Protein AF-A0AAI8RB37-F1 (afdb_monomer_lite)

Structure (mmCIF, N/CA/C/O backbone):
data_AF-A0AAI8RB37-F1
#
_entry.id   AF-A0AAI8RB37-F1
#
loop_
_atom_site.group_PDB
_atom_site.id
_atom_site.type_symbol
_atom_site.label_atom_id
_atom_site.label_alt_id
_atom_site.label_comp_id
_atom_site.label_asym_id
_atom_site.label_entity_id
_atom_site.label_seq_id
_atom_site.pdbx_PDB_ins_code
_atom_site.Cartn_x
_atom_site.Cartn_y
_atom_site.Cartn_z
_atom_site.occupancy
_atom_site.B_iso_or_equiv
_atom_site.auth_seq_id
_atom_site.auth_comp_id
_atom_site.auth_asym_id
_atom_site.auth_atom_id
_atom_site.pdbx_PDB_model_num
ATOM 1 N N . MET A 1 1 ? -10.078 -12.889 -14.002 1.00 75.25 1 MET A N 1
ATOM 2 C CA . MET A 1 1 ? -10.957 -12.547 -12.859 1.00 75.25 1 MET A CA 1
ATOM 3 C C . MET A 1 1 ? -10.147 -11.690 -11.905 1.00 75.25 1 MET A C 1
ATOM 5 O O . MET A 1 1 ? -8.987 -12.025 -11.702 1.00 75.25 1 MET A O 1
ATOM 9 N N . MET A 1 2 ? -10.702 -10.589 -11.391 1.00 88.50 2 MET A N 1
ATOM 10 C CA . MET A 1 2 ? -9.999 -9.750 -10.411 1.00 88.50 2 MET A CA 1
ATOM 11 C C . MET A 1 2 ? -9.805 -10.537 -9.114 1.00 88.50 2 MET A C 1
ATOM 13 O O . MET A 1 2 ? -10.762 -11.126 -8.614 1.00 88.50 2 MET A O 1
ATOM 17 N N . LYS A 1 3 ? -8.570 -10.575 -8.610 1.00 94.69 3 LYS A N 1
ATOM 18 C CA . LYS A 1 3 ? -8.202 -11.256 -7.367 1.00 94.69 3 LYS A CA 1
ATOM 19 C C . LYS A 1 3 ? -7.514 -10.262 -6.447 1.00 94.69 3 LYS A C 1
ATOM 21 O O . LYS A 1 3 ? -6.721 -9.446 -6.914 1.00 94.69 3 LYS A O 1
ATOM 26 N N . ALA A 1 4 ? -7.820 -10.359 -5.164 1.00 96.38 4 ALA A N 1
ATOM 27 C CA . ALA A 1 4 ? -7.169 -9.575 -4.136 1.00 96.38 4 ALA A CA 1
ATOM 28 C C . ALA A 1 4 ? -6.845 -10.461 -2.939 1.00 96.38 4 ALA A C 1
ATOM 30 O O . ALA A 1 4 ? -7.605 -11.380 -2.624 1.00 96.38 4 ALA A O 1
ATOM 31 N N . GLU A 1 5 ? -5.730 -10.168 -2.289 1.00 97.31 5 GLU A N 1
ATOM 32 C CA . GLU A 1 5 ? -5.311 -10.787 -1.041 1.00 97.31 5 GLU A CA 1
ATOM 33 C C . GLU A 1 5 ? -5.477 -9.775 0.091 1.00 97.31 5 GLU A C 1
ATOM 35 O O . GLU A 1 5 ? -5.058 -8.623 -0.031 1.00 97.31 5 GLU A O 1
ATOM 40 N N . GLU A 1 6 ? -6.112 -10.191 1.188 1.00 97.88 6 GLU A N 1
ATOM 41 C CA . GLU A 1 6 ? -6.155 -9.375 2.398 1.00 97.88 6 GLU A CA 1
ATOM 42 C C . GLU A 1 6 ? -4.790 -9.418 3.085 1.00 97.88 6 GLU A C 1
ATOM 44 O O . GLU A 1 6 ? -4.294 -10.490 3.434 1.00 97.88 6 GLU A O 1
ATOM 49 N N . ILE A 1 7 ? -4.189 -8.251 3.302 1.00 97.88 7 ILE A N 1
ATOM 50 C CA . ILE A 1 7 ? -2.880 -8.129 3.941 1.00 97.88 7 ILE A CA 1
ATOM 51 C C . ILE A 1 7 ? -2.984 -7.344 5.243 1.00 97.88 7 ILE A C 1
ATOM 53 O O . ILE A 1 7 ? -3.824 -6.462 5.417 1.00 97.88 7 ILE A O 1
ATOM 57 N N . LYS A 1 8 ? -2.078 -7.641 6.177 1.00 97.38 8 LYS A N 1
ATOM 58 C CA . LYS A 1 8 ? -2.001 -6.908 7.442 1.00 97.38 8 LYS A CA 1
ATOM 59 C C . LYS A 1 8 ? -1.456 -5.489 7.220 1.00 97.38 8 LYS A C 1
ATOM 61 O O . LYS A 1 8 ? -0.577 -5.307 6.372 1.00 97.38 8 LYS A O 1
ATOM 66 N N . PRO A 1 9 ? -1.868 -4.504 8.037 1.00 96.44 9 PRO A N 1
ATOM 67 C CA . PRO A 1 9 ? -1.280 -3.163 8.030 1.00 96.44 9 PRO A CA 1
ATOM 68 C C . PRO A 1 9 ? 0.248 -3.163 8.114 1.00 96.44 9 PRO A C 1
ATOM 70 O O . PRO A 1 9 ? 0.899 -2.455 7.349 1.00 96.44 9 PRO A O 1
ATOM 73 N N . ASP A 1 10 ? 0.834 -4.017 8.951 1.00 95.44 10 ASP A N 1
ATOM 74 C CA . ASP A 1 10 ? 2.293 -4.128 9.084 1.00 95.44 10 ASP A CA 1
ATOM 75 C C . ASP A 1 10 ? 2.987 -4.606 7.802 1.00 95.44 10 ASP A C 1
ATOM 77 O O . ASP A 1 10 ? 4.142 -4.254 7.563 1.00 95.44 10 ASP A O 1
ATOM 81 N N . SER A 1 11 ? 2.292 -5.375 6.956 1.00 95.94 11 SER A N 1
ATOM 82 C CA . SER A 1 11 ? 2.805 -5.794 5.649 1.00 95.94 11 SER A CA 1
ATOM 83 C C . SER A 1 11 ? 2.846 -4.620 4.674 1.00 95.94 11 SER A C 1
ATOM 85 O O . SER A 1 11 ? 3.865 -4.414 4.013 1.00 95.94 11 SER A O 1
ATOM 87 N N . LEU A 1 12 ? 1.774 -3.818 4.618 1.00 96.31 12 LEU A N 1
ATOM 88 C CA . LEU A 1 12 ? 1.709 -2.645 3.743 1.00 96.31 12 LEU A CA 1
ATOM 89 C C . LEU A 1 12 ? 2.695 -1.559 4.197 1.00 96.31 12 LEU A C 1
ATOM 91 O O . LEU A 1 12 ? 3.492 -1.067 3.403 1.00 96.31 12 LEU A O 1
ATOM 95 N N . PHE A 1 13 ? 2.681 -1.198 5.482 1.00 95.75 13 PHE A N 1
ATOM 96 C CA . PHE A 1 13 ? 3.493 -0.109 6.039 1.00 95.75 13 PHE A CA 1
ATOM 97 C C . PHE A 1 13 ? 4.895 -0.551 6.486 1.00 95.75 13 PHE A C 1
ATOM 99 O O . PHE A 1 13 ? 5.553 0.150 7.262 1.00 95.75 13 PHE A O 1
ATOM 106 N N . LYS A 1 14 ? 5.371 -1.701 5.995 1.00 95.56 14 LYS A N 1
ATOM 107 C CA . LYS A 1 14 ? 6.706 -2.221 6.290 1.00 95.56 14 LYS A CA 1
ATOM 108 C C . LYS A 1 14 ? 7.784 -1.231 5.844 1.00 95.56 14 LYS A C 1
ATOM 110 O O . LYS A 1 14 ? 7.776 -0.764 4.705 1.00 95.56 14 LYS A O 1
ATOM 115 N N . ASN A 1 15 ? 8.759 -0.970 6.716 1.00 93.81 15 ASN A N 1
ATOM 116 C CA . ASN A 1 15 ? 9.936 -0.164 6.378 1.00 93.81 15 ASN A CA 1
ATOM 117 C C . ASN A 1 15 ? 10.673 -0.786 5.175 1.00 93.81 15 ASN A C 1
ATOM 119 O O . ASN A 1 15 ? 10.957 -1.987 5.180 1.00 93.81 15 ASN A O 1
ATOM 123 N N . ARG A 1 16 ? 10.945 0.019 4.138 1.00 92.75 16 ARG A N 1
ATOM 124 C CA . ARG A 1 16 ? 11.498 -0.419 2.838 1.00 92.75 16 ARG A CA 1
ATOM 125 C C . ARG A 1 16 ? 10.645 -1.493 2.134 1.00 92.75 16 ARG A C 1
ATOM 127 O O . ARG A 1 16 ? 11.158 -2.242 1.297 1.00 92.75 16 ARG A O 1
ATOM 134 N N . GLY A 1 17 ? 9.356 -1.578 2.463 1.00 95.06 17 GLY A N 1
ATOM 135 C CA . GLY A 1 17 ? 8.370 -2.410 1.772 1.00 95.06 17 GLY A CA 1
ATOM 136 C C . GLY A 1 17 ? 8.010 -1.869 0.386 1.00 95.06 17 GLY A C 1
ATOM 137 O O . GLY A 1 17 ? 8.443 -0.782 0.005 1.00 95.06 17 GLY A O 1
ATOM 138 N N . ALA A 1 18 ? 7.212 -2.630 -0.372 1.00 94.19 18 ALA A N 1
ATOM 139 C CA . ALA A 1 18 ? 6.794 -2.254 -1.726 1.00 94.19 18 ALA A CA 1
ATOM 140 C C . ALA A 1 18 ? 6.063 -0.906 -1.738 1.00 94.19 18 ALA A C 1
ATOM 142 O O . ALA A 1 18 ? 6.445 -0.015 -2.489 1.00 94.19 18 ALA A O 1
ATOM 143 N N . TYR A 1 19 ? 5.098 -0.726 -0.831 1.00 96.12 19 TYR A N 1
ATOM 144 C CA . TYR A 1 19 ? 4.385 0.536 -0.659 1.00 96.12 19 TYR A CA 1
ATOM 145 C C . TYR A 1 19 ? 5.356 1.710 -0.510 1.00 96.12 19 TYR A C 1
ATOM 147 O O . TYR A 1 19 ? 5.356 2.598 -1.347 1.00 96.12 19 TYR A O 1
ATOM 155 N N . GLU A 1 20 ? 6.264 1.681 0.466 1.00 95.88 20 GLU A N 1
ATOM 156 C CA . GLU A 1 20 ? 7.233 2.763 0.669 1.00 95.88 20 GLU A CA 1
ATOM 157 C C . GLU A 1 20 ? 8.130 2.998 -0.558 1.00 95.88 20 GLU A C 1
ATOM 159 O O . GLU A 1 20 ? 8.281 4.132 -1.011 1.00 95.88 20 GLU A O 1
ATOM 164 N N . LYS A 1 21 ? 8.696 1.925 -1.122 1.00 94.69 21 LYS A N 1
ATOM 165 C CA . LYS A 1 21 ? 9.591 2.001 -2.284 1.00 94.69 21 LYS A CA 1
ATOM 166 C C . LYS A 1 21 ? 8.926 2.664 -3.482 1.00 94.69 21 LYS A C 1
ATOM 168 O O . LYS A 1 21 ? 9.594 3.403 -4.194 1.00 94.69 21 LYS A O 1
ATOM 173 N N .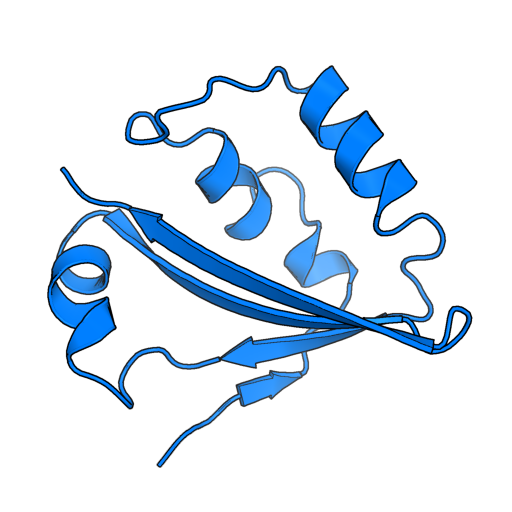 THR A 1 22 ? 7.628 2.445 -3.686 1.00 93.56 22 THR A N 1
ATOM 174 C CA . THR A 1 22 ? 6.923 3.054 -4.817 1.00 93.56 22 THR A CA 1
ATOM 175 C C . THR A 1 22 ? 6.874 4.580 -4.747 1.00 93.56 22 THR A C 1
ATOM 177 O O . THR A 1 22 ? 6.972 5.212 -5.794 1.00 93.56 22 THR A O 1
ATOM 180 N N . PHE A 1 23 ? 6.800 5.186 -3.554 1.00 92.62 23 PHE A N 1
ATOM 181 C CA . PHE A 1 23 ? 6.783 6.651 -3.389 1.00 92.62 23 PHE A CA 1
ATOM 182 C C . PHE A 1 23 ? 8.166 7.296 -3.522 1.00 92.62 23 PHE A C 1
ATOM 184 O O . PHE A 1 23 ? 8.248 8.488 -3.800 1.00 92.62 23 PHE A O 1
ATOM 191 N N . PHE A 1 24 ? 9.240 6.526 -3.333 1.00 94.38 24 PHE A N 1
ATOM 192 C CA . PHE A 1 24 ? 10.623 6.996 -3.484 1.00 94.38 24 PHE A CA 1
ATOM 193 C C . PHE A 1 24 ? 11.295 6.487 -4.764 1.00 94.38 24 PHE A C 1
ATOM 195 O O . PHE A 1 24 ? 12.505 6.635 -4.918 1.00 94.38 24 PHE A O 1
ATOM 202 N N . HIS A 1 25 ? 10.539 5.852 -5.661 1.00 93.06 25 HIS A N 1
ATOM 203 C CA . HIS A 1 25 ? 11.081 5.367 -6.922 1.00 93.06 25 HIS A CA 1
ATOM 204 C C . HIS A 1 25 ? 11.500 6.547 -7.807 1.00 93.06 25 HIS A C 1
ATOM 206 O O . HIS A 1 25 ? 10.797 7.553 -7.871 1.00 93.06 25 HIS A O 1
ATOM 212 N N . GLU A 1 26 ? 12.612 6.412 -8.528 1.00 90.12 26 GLU A N 1
ATOM 213 C CA . GLU A 1 26 ? 13.193 7.483 -9.357 1.00 90.12 26 GLU A CA 1
ATOM 214 C C . GLU A 1 26 ? 12.268 7.976 -10.479 1.00 90.12 26 GLU A C 1
ATOM 216 O O . GLU A 1 26 ? 12.397 9.098 -10.956 1.00 90.12 26 GLU A O 1
ATOM 221 N N . THR A 1 27 ? 11.293 7.154 -10.865 1.00 89.00 27 THR A N 1
ATOM 222 C CA . THR A 1 27 ? 10.303 7.471 -11.903 1.00 89.00 27 THR A CA 1
ATOM 223 C C . THR A 1 27 ? 9.148 8.334 -11.387 1.00 89.00 27 THR A C 1
ATOM 225 O O . THR A 1 27 ? 8.237 8.661 -12.147 1.00 89.00 27 THR A O 1
ATOM 228 N N . GLN A 1 28 ? 9.108 8.650 -10.088 1.00 86.25 28 GLN A N 1
ATOM 229 C CA . GLN A 1 28 ? 8.080 9.521 -9.530 1.00 86.25 28 GLN A CA 1
ATOM 230 C C . GLN A 1 28 ? 8.339 10.972 -9.933 1.00 86.25 28 GLN A C 1
ATOM 232 O O . GLN A 1 28 ? 9.422 11.511 -9.736 1.00 86.25 28 GLN A O 1
ATOM 237 N N . THR A 1 29 ? 7.308 11.637 -10.450 1.00 86.44 29 THR A N 1
ATOM 238 C CA . THR A 1 29 ? 7.389 13.055 -10.841 1.00 86.44 29 THR A CA 1
ATOM 239 C C . THR A 1 29 ? 7.478 13.993 -9.642 1.00 86.44 29 THR A C 1
ATOM 241 O O . THR A 1 29 ? 7.958 15.116 -9.765 1.00 86.44 29 THR A O 1
ATOM 244 N N . THR A 1 30 ? 6.987 13.546 -8.485 1.00 87.69 30 THR A N 1
ATOM 245 C CA . THR A 1 30 ? 7.012 14.307 -7.238 1.00 87.69 30 THR A CA 1
ATOM 246 C C . THR A 1 30 ? 7.959 13.638 -6.260 1.00 87.69 30 THR A C 1
ATOM 248 O O . THR A 1 30 ? 7.670 12.554 -5.754 1.00 87.69 30 THR A O 1
ATOM 251 N N . THR A 1 31 ? 9.064 14.309 -5.950 1.00 89.06 31 THR A N 1
ATOM 252 C CA . THR A 1 31 ? 9.973 13.871 -4.892 1.00 89.06 31 THR A CA 1
ATOM 253 C C . THR A 1 31 ? 9.369 14.201 -3.533 1.00 89.06 31 THR A C 1
ATOM 255 O O . THR A 1 31 ? 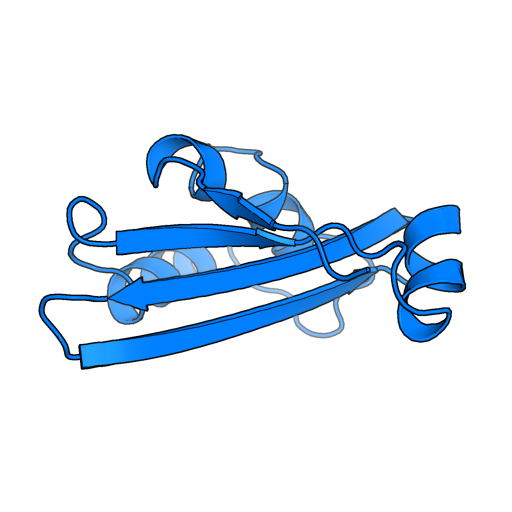9.014 15.347 -3.260 1.00 89.06 31 THR A O 1
ATOM 258 N N . VAL A 1 32 ? 9.273 13.197 -2.668 1.00 90.06 32 VAL A N 1
ATOM 259 C CA . VAL A 1 32 ? 8.776 13.333 -1.295 1.00 90.06 32 VAL A CA 1
ATOM 260 C C . VAL A 1 32 ? 9.924 12.993 -0.347 1.00 90.06 32 VAL A C 1
ATOM 262 O O . VAL A 1 32 ? 10.648 12.029 -0.587 1.00 90.06 32 VAL A O 1
ATOM 265 N N . SER A 1 33 ? 10.126 13.768 0.722 1.00 94.88 33 SER A N 1
ATOM 266 C CA . SER A 1 33 ? 11.094 13.405 1.769 1.00 94.88 33 SER A CA 1
ATOM 267 C C . SER A 1 33 ? 10.564 12.261 2.639 1.00 94.88 33 SER A C 1
ATOM 269 O O . SER A 1 33 ? 9.357 11.998 2.692 1.00 94.88 33 SER A O 1
ATOM 271 N N . LYS A 1 34 ? 11.444 11.585 3.384 1.00 95.38 34 LYS A N 1
ATOM 272 C CA . LYS A 1 34 ? 11.010 10.532 4.311 1.00 95.38 34 LYS A CA 1
ATOM 273 C C . LYS A 1 34 ? 10.037 11.073 5.363 1.00 95.38 34 LYS A C 1
ATOM 275 O O . LYS A 1 34 ? 9.038 10.426 5.668 1.00 95.38 34 LYS A O 1
ATOM 280 N N . GLU A 1 35 ? 10.284 12.274 5.868 1.00 96.75 35 GLU A N 1
ATOM 281 C CA . GLU A 1 35 ? 9.445 12.963 6.849 1.00 96.75 35 GLU A CA 1
ATOM 282 C C . GLU A 1 35 ? 8.074 13.295 6.259 1.00 96.75 35 GLU A C 1
ATOM 284 O O . GLU A 1 35 ? 7.050 13.001 6.875 1.00 96.75 35 GLU A O 1
ATOM 289 N N . GLN A 1 36 ? 8.035 13.843 5.041 1.00 96.19 36 GLN A N 1
ATOM 290 C CA . GLN A 1 36 ? 6.780 14.149 4.352 1.00 96.19 36 GLN A CA 1
ATOM 291 C C . GLN A 1 36 ? 5.952 12.883 4.112 1.00 96.19 36 GLN A C 1
ATOM 293 O O . GLN A 1 36 ? 4.752 12.877 4.385 1.00 96.19 36 GLN A O 1
ATOM 298 N N . PHE A 1 37 ? 6.586 11.789 3.678 1.00 95.75 37 PHE A N 1
ATOM 299 C CA . PHE A 1 37 ? 5.923 10.494 3.526 1.00 95.75 37 PHE A CA 1
ATOM 300 C C . PHE A 1 37 ? 5.313 10.017 4.849 1.00 95.75 37 PHE A C 1
ATOM 302 O O . PHE A 1 37 ? 4.159 9.583 4.874 1.00 95.75 37 PHE A O 1
ATOM 309 N N . LEU A 1 38 ? 6.049 10.119 5.959 1.00 95.94 38 LEU A N 1
ATOM 310 C CA . LEU A 1 38 ? 5.553 9.721 7.278 1.00 95.94 38 LEU A CA 1
ATOM 311 C C . LEU A 1 38 ? 4.375 10.594 7.734 1.00 95.94 38 LEU A C 1
ATOM 313 O O . LEU A 1 38 ? 3.366 10.050 8.184 1.00 95.94 38 LEU A O 1
ATOM 317 N N . VAL A 1 39 ? 4.454 11.917 7.559 1.00 97.00 39 VAL A N 1
ATOM 318 C CA . VAL A 1 39 ? 3.372 12.854 7.913 1.00 97.00 39 VAL A CA 1
ATOM 319 C C . VAL A 1 39 ? 2.117 12.588 7.084 1.00 97.00 39 VAL A C 1
ATOM 321 O O . VAL A 1 39 ? 1.015 12.533 7.634 1.00 97.00 39 VAL A O 1
ATOM 324 N N . LEU A 1 40 ? 2.260 12.375 5.773 1.00 94.69 40 LEU A N 1
ATOM 325 C CA . LEU A 1 40 ? 1.134 12.052 4.896 1.00 94.69 40 LEU A CA 1
ATOM 326 C C . LEU A 1 40 ? 0.480 10.735 5.311 1.00 94.69 40 LEU A C 1
ATOM 328 O O . LEU A 1 40 ? -0.738 10.685 5.484 1.00 94.69 40 LEU A O 1
ATOM 332 N N . ASN A 1 41 ? 1.273 9.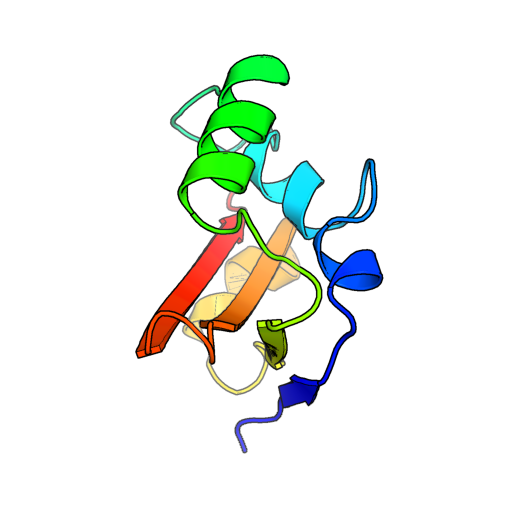690 5.548 1.00 95.75 41 ASN A N 1
ATOM 333 C CA . ASN A 1 41 ? 0.742 8.404 5.990 1.00 95.75 41 ASN A CA 1
ATOM 334 C C . ASN A 1 41 ? 0.078 8.488 7.364 1.00 95.75 41 ASN A C 1
ATOM 336 O O . ASN A 1 41 ? -0.955 7.861 7.556 1.00 95.75 41 ASN A O 1
ATOM 340 N N . GLN A 1 42 ? 0.595 9.288 8.298 1.00 96.19 42 GLN A N 1
ATOM 341 C CA . GLN A 1 42 ? -0.077 9.512 9.579 1.00 96.19 42 GLN A CA 1
ATOM 342 C C . GLN A 1 42 ? -1.397 10.274 9.400 1.00 96.19 42 GLN A C 1
ATOM 344 O O . GLN A 1 42 ? -2.389 9.961 10.051 1.00 96.19 42 GLN A O 1
ATOM 349 N N . ARG A 1 43 ? -1.456 11.251 8.491 1.00 94.88 43 ARG A N 1
ATOM 350 C CA . ARG A 1 43 ? -2.684 12.007 8.209 1.00 94.88 43 ARG A CA 1
ATOM 351 C C . ARG A 1 43 ? -3.762 11.131 7.567 1.00 94.88 43 ARG A C 1
ATOM 353 O O . ARG A 1 43 ? -4.931 11.192 7.962 1.00 94.88 43 ARG A O 1
ATOM 360 N N . PHE A 1 44 ? -3.382 10.325 6.577 1.00 94.00 44 PHE A N 1
ATOM 361 C CA . PHE A 1 44 ? -4.304 9.436 5.874 1.00 94.00 44 PHE A CA 1
ATOM 362 C C . PHE A 1 44 ? -4.629 8.172 6.666 1.00 94.00 44 PHE A C 1
ATOM 364 O O . PHE A 1 44 ? -5.762 7.722 6.592 1.00 94.00 44 PHE A O 1
ATOM 371 N N . PHE A 1 45 ? -3.712 7.640 7.467 1.00 96.12 45 PHE A N 1
ATOM 372 C CA . PHE A 1 45 ? -3.862 6.354 8.155 1.00 96.12 45 PHE A CA 1
ATOM 373 C C . PHE A 1 45 ? -3.326 6.415 9.600 1.00 96.12 45 PHE A C 1
ATOM 375 O O . PHE A 1 45 ? -2.331 5.760 9.918 1.00 96.12 45 PHE A O 1
ATOM 382 N N . PRO A 1 46 ? -3.949 7.213 10.488 1.00 94.88 46 PRO A N 1
ATOM 383 C CA . PRO A 1 46 ? -3.439 7.413 11.847 1.00 94.88 46 PRO A CA 1
ATOM 384 C C . PRO A 1 46 ? -3.707 6.250 12.798 1.00 94.88 46 PRO A C 1
ATOM 386 O O . PRO A 1 46 ? -2.985 6.115 13.777 1.00 94.88 46 PRO A O 1
ATOM 389 N N . GLU A 1 47 ? -4.724 5.430 12.526 1.00 94.81 47 GLU A N 1
ATOM 390 C CA . GLU A 1 47 ? -5.123 4.288 13.359 1.00 94.81 47 GLU A CA 1
ATOM 391 C C . GLU A 1 47 ? -5.059 3.011 12.521 1.00 94.81 47 GLU A C 1
ATOM 393 O O . GLU A 1 47 ? -6.061 2.510 12.011 1.00 94.81 47 GLU A O 1
ATOM 398 N N . ARG A 1 48 ? -3.832 2.534 12.292 1.00 94.19 48 ARG A N 1
ATOM 399 C CA . ARG A 1 48 ? -3.547 1.485 11.301 1.00 94.19 48 ARG A CA 1
ATOM 400 C C . ARG A 1 48 ? -4.134 0.122 11.661 1.00 94.19 48 ARG A C 1
ATOM 402 O O . ARG A 1 48 ? -4.419 -0.656 10.761 1.00 94.19 48 ARG A O 1
ATOM 409 N N . GLU A 1 49 ? -4.339 -0.145 12.945 1.00 92.38 49 GLU A N 1
ATOM 410 C CA . GLU A 1 49 ? -4.887 -1.404 13.469 1.00 92.38 49 GLU A CA 1
ATOM 411 C C . GLU A 1 49 ? -6.336 -1.686 13.038 1.00 92.38 49 GLU A C 1
ATOM 413 O O . GLU A 1 49 ? -6.766 -2.835 13.052 1.00 92.38 49 GLU A O 1
ATOM 418 N N . HIS A 1 50 ? -7.072 -0.659 12.601 1.00 93.50 50 HIS A N 1
ATOM 419 C CA . HIS A 1 50 ? -8.464 -0.766 12.146 1.00 93.50 50 HIS A CA 1
ATOM 420 C C . HIS A 1 50 ? -8.612 -0.729 10.618 1.00 93.50 50 HIS A C 1
ATOM 422 O O . HIS A 1 50 ? -9.704 -0.475 10.100 1.00 93.50 50 HIS A O 1
ATOM 428 N N . LEU A 1 51 ? -7.513 -0.915 9.884 1.00 97.81 51 LEU A N 1
ATOM 429 C CA . LEU A 1 51 ? -7.533 -0.906 8.427 1.00 97.81 51 LEU A CA 1
ATOM 430 C C . LEU A 1 51 ? -7.731 -2.315 7.878 1.00 97.81 51 LEU A C 1
ATOM 432 O O . LEU A 1 51 ? -6.966 -3.224 8.193 1.00 97.81 51 LEU A O 1
ATOM 436 N N . LYS A 1 52 ? -8.695 -2.455 6.968 1.00 98.12 52 LYS A N 1
ATOM 437 C CA . LYS A 1 52 ? -8.803 -3.610 6.072 1.00 98.12 52 LYS A CA 1
ATOM 438 C C . LYS A 1 52 ? -8.109 -3.275 4.766 1.00 98.12 52 LYS A C 1
ATOM 440 O O . LYS A 1 52 ? -8.478 -2.302 4.105 1.00 98.12 52 LYS A O 1
ATOM 445 N N . ILE A 1 53 ? -7.085 -4.039 4.414 1.00 98.50 53 ILE A N 1
ATOM 446 C CA . ILE A 1 53 ? -6.224 -3.741 3.272 1.00 98.50 53 ILE A CA 1
ATOM 447 C C . ILE A 1 53 ? -6.251 -4.927 2.328 1.00 98.50 53 ILE A C 1
ATOM 449 O O . ILE A 1 53 ? -5.998 -6.053 2.740 1.00 98.50 53 ILE A O 1
ATOM 453 N N . TYR A 1 54 ? -6.501 -4.646 1.056 1.00 98.25 54 TYR A N 1
ATOM 454 C CA . TYR A 1 54 ? -6.412 -5.632 -0.007 1.00 98.25 54 TYR A CA 1
ATOM 455 C C . TYR A 1 54 ? -5.357 -5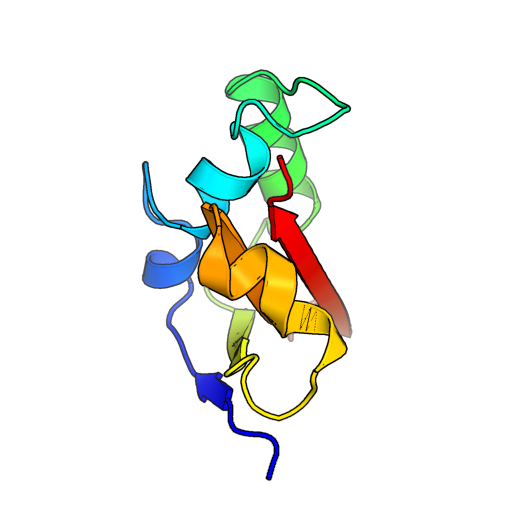.209 -1.017 1.00 98.25 54 TYR A C 1
ATOM 457 O O . TYR A 1 54 ? -5.401 -4.086 -1.529 1.00 98.25 54 TYR A O 1
ATOM 465 N N . GLU A 1 55 ? -4.428 -6.111 -1.302 1.00 97.50 55 GLU A N 1
ATOM 466 C CA . GLU A 1 55 ? -3.496 -6.017 -2.419 1.00 97.50 55 GLU A CA 1
ATOM 467 C C . GLU A 1 55 ? -4.086 -6.760 -3.613 1.00 97.50 55 GLU A C 1
ATOM 469 O O . GLU A 1 55 ? -4.479 -7.921 -3.513 1.00 97.50 55 GLU A O 1
ATOM 474 N N . TRP A 1 56 ? -4.202 -6.068 -4.739 1.00 96.94 56 TRP A N 1
ATOM 475 C CA . TRP A 1 56 ? -4.846 -6.598 -5.931 1.00 96.94 56 TRP A CA 1
ATOM 476 C C . TRP A 1 56 ? -3.803 -7.129 -6.902 1.00 96.94 56 TRP A C 1
ATOM 478 O O . TRP A 1 56 ? -2.845 -6.433 -7.247 1.00 96.94 56 TRP A O 1
ATOM 488 N N . ASP A 1 57 ? -4.045 -8.334 -7.418 1.00 94.38 57 ASP A N 1
ATOM 489 C CA . ASP A 1 57 ? -3.338 -8.818 -8.599 1.00 94.38 57 ASP A CA 1
ATOM 490 C C . ASP A 1 57 ? -3.611 -7.838 -9.743 1.00 94.38 57 ASP A C 1
ATOM 492 O O . ASP A 1 57 ? -4.760 -7.497 -9.997 1.00 94.38 57 ASP A O 1
ATOM 496 N N . THR A 1 58 ? -2.578 -7.370 -10.438 1.00 94.06 58 THR A N 1
ATOM 497 C CA . THR A 1 58 ? -2.738 -6.438 -11.558 1.00 94.06 58 THR A CA 1
ATOM 498 C C . THR A 1 58 ? -2.914 -7.144 -12.905 1.00 94.06 58 THR A C 1
ATOM 500 O O . THR A 1 58 ? -3.120 -6.468 -13.912 1.00 94.06 58 THR A O 1
ATOM 503 N N . SER A 1 59 ? -2.847 -8.482 -12.963 1.00 93.19 59 SER A N 1
ATOM 504 C CA . SER A 1 59 ? -2.922 -9.296 -14.191 1.00 93.19 59 SER A CA 1
ATOM 505 C C . SER A 1 59 ? -4.291 -9.295 -14.882 1.00 93.19 59 SER A C 1
ATOM 507 O O . SER A 1 59 ? -4.395 -9.644 -16.057 1.00 93.19 59 SER A O 1
ATOM 509 N N . PHE A 1 60 ? -5.352 -8.852 -14.197 1.00 90.88 60 PHE A N 1
ATOM 510 C CA . PHE A 1 60 ? -6.712 -8.829 -14.751 1.00 90.88 60 PHE A CA 1
ATOM 511 C C . PHE A 1 60 ? -6.913 -7.817 -15.889 1.00 90.88 60 PHE A C 1
ATOM 513 O O . PHE A 1 60 ? -7.962 -7.840 -16.532 1.00 90.88 60 PHE A O 1
ATOM 520 N N . SER A 1 61 ? -5.962 -6.904 -16.112 1.00 89.62 61 SER A N 1
ATOM 521 C CA . SER A 1 61 ? -6.036 -5.869 -17.142 1.00 89.62 61 SER A CA 1
ATOM 522 C C . SER A 1 61 ? -4.680 -5.637 -17.804 1.00 89.62 61 SER A C 1
ATOM 524 O O . SER A 1 61 ? -3.637 -5.624 -17.148 1.00 89.62 61 SER A O 1
ATOM 526 N N . ASN A 1 62 ? -4.707 -5.357 -19.109 1.00 92.06 62 ASN A N 1
ATOM 527 C CA . ASN A 1 62 ? -3.526 -4.956 -19.873 1.00 92.06 62 ASN A CA 1
ATOM 528 C C . ASN A 1 62 ? -3.004 -3.556 -19.503 1.00 92.06 62 ASN A C 1
ATOM 530 O O . ASN A 1 62 ? -1.864 -3.230 -19.828 1.00 92.06 62 ASN A O 1
ATOM 534 N N . ARG A 1 63 ? -3.795 -2.745 -18.783 1.00 90.31 63 ARG A N 1
ATOM 535 C CA . ARG A 1 63 ? -3.413 -1.401 -18.319 1.00 90.31 63 ARG A CA 1
ATOM 536 C C . ARG A 1 63 ? -2.106 -1.398 -17.522 1.00 90.31 63 ARG A C 1
ATOM 538 O O . ARG A 1 63 ? -1.362 -0.425 -17.574 1.00 90.31 63 ARG A O 1
ATOM 545 N N . PHE A 1 64 ? -1.842 -2.469 -16.780 1.00 91.69 64 PHE A N 1
ATOM 546 C CA . PHE A 1 64 ? -0.676 -2.585 -15.909 1.00 91.69 64 PHE A CA 1
ATOM 547 C C . PHE A 1 64 ? 0.525 -3.260 -16.582 1.00 91.69 64 PHE A C 1
ATOM 549 O O . PHE A 1 64 ? 1.585 -3.299 -15.970 1.00 91.69 64 PHE A O 1
ATOM 556 N N . ASN A 1 65 ? 0.388 -3.779 -17.812 1.00 92.69 65 ASN A N 1
ATOM 557 C CA . ASN A 1 65 ? 1.403 -4.641 -18.431 1.00 92.69 65 ASN A CA 1
ATOM 558 C C . ASN A 1 65 ? 2.772 -3.967 -18.509 1.00 92.69 65 ASN A C 1
ATOM 560 O O . ASN A 1 65 ? 3.725 -4.488 -17.949 1.00 92.69 65 ASN A O 1
ATOM 564 N N . ARG A 1 66 ? 2.853 -2.764 -19.095 1.00 91.06 66 ARG A N 1
ATOM 565 C CA . ARG A 1 66 ? 4.136 -2.058 -19.235 1.00 91.06 66 ARG A CA 1
ATOM 566 C C . ARG A 1 66 ? 4.824 -1.835 -17.888 1.00 91.06 66 ARG A C 1
ATOM 568 O O . ARG A 1 66 ? 5.998 -2.136 -17.754 1.00 91.06 66 ARG A O 1
ATOM 575 N N . ALA A 1 67 ? 4.097 -1.338 -16.890 1.00 91.62 67 ALA A N 1
ATOM 576 C CA . ALA A 1 67 ? 4.666 -1.097 -15.567 1.00 91.62 67 ALA A CA 1
ATOM 577 C C . ALA A 1 67 ? 5.080 -2.408 -14.871 1.00 91.62 67 ALA A C 1
ATOM 579 O O . ALA A 1 67 ? 6.121 -2.445 -14.224 1.00 91.62 67 ALA A O 1
ATOM 580 N N . ARG A 1 68 ? 4.309 -3.494 -15.039 1.00 91.50 68 ARG A N 1
ATOM 581 C CA . ARG A 1 68 ? 4.621 -4.826 -14.494 1.00 91.50 68 ARG A CA 1
ATOM 582 C C . ARG A 1 68 ? 5.878 -5.431 -15.123 1.00 91.50 68 ARG A C 1
ATOM 584 O O . ARG A 1 68 ? 6.665 -6.033 -14.404 1.00 91.50 68 ARG A O 1
ATOM 591 N N . ASP A 1 69 ? 6.061 -5.236 -16.427 1.00 90.38 69 ASP A N 1
ATOM 592 C CA . ASP A 1 69 ? 7.223 -5.714 -17.187 1.00 90.38 69 ASP A CA 1
ATOM 593 C C . ASP A 1 69 ? 8.471 -4.833 -16.972 1.00 90.38 69 ASP A C 1
ATOM 595 O O . ASP A 1 69 ? 9.575 -5.212 -17.359 1.00 90.38 69 ASP A O 1
ATOM 599 N N . CYS A 1 70 ? 8.304 -3.649 -16.373 1.00 88.69 70 CYS A N 1
ATOM 600 C CA . CYS A 1 70 ? 9.382 -2.724 -16.032 1.00 88.69 70 CYS A CA 1
ATOM 601 C C . CYS A 1 70 ? 9.675 -2.740 -14.522 1.00 88.69 70 CYS A C 1
ATOM 603 O O . CYS A 1 70 ? 10.291 -3.672 -14.011 1.00 88.69 70 CYS A O 1
ATOM 605 N N . TYR A 1 71 ? 9.270 -1.688 -13.806 1.00 88.75 71 TYR A N 1
ATOM 606 C CA . TYR A 1 71 ? 9.697 -1.434 -12.428 1.00 88.75 71 TYR A CA 1
ATOM 607 C C . TYR A 1 71 ? 8.669 -1.849 -11.372 1.00 88.75 71 TYR A C 1
ATOM 609 O O . TYR A 1 71 ? 9.014 -2.005 -10.202 1.00 88.75 71 TYR A O 1
ATOM 617 N N . GLY A 1 72 ? 7.406 -2.024 -11.758 1.00 92.81 72 GLY A N 1
ATOM 618 C CA . GLY A 1 72 ? 6.350 -2.504 -10.878 1.00 92.81 72 GLY A CA 1
ATOM 619 C C . GLY A 1 72 ? 5.001 -1.829 -11.107 1.00 92.81 72 GLY A C 1
ATOM 620 O O . GLY A 1 72 ? 4.893 -0.628 -11.369 1.00 92.81 72 GLY A O 1
ATOM 621 N N . ALA A 1 73 ? 3.946 -2.625 -10.952 1.00 94.19 73 ALA A N 1
ATOM 622 C CA . ALA A 1 73 ? 2.559 -2.193 -10.998 1.00 94.19 73 ALA A CA 1
ATOM 623 C C . ALA A 1 73 ? 1.847 -2.66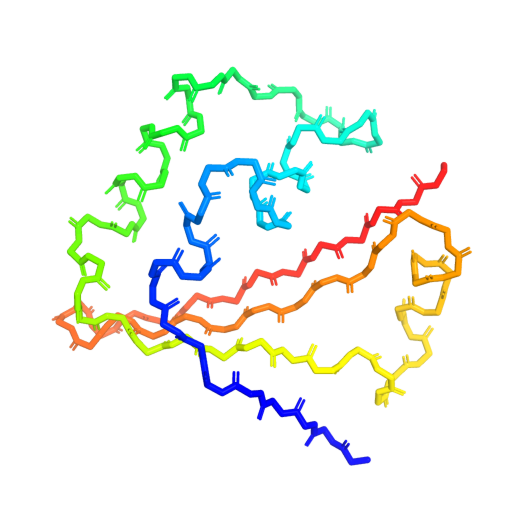2 -9.731 1.00 9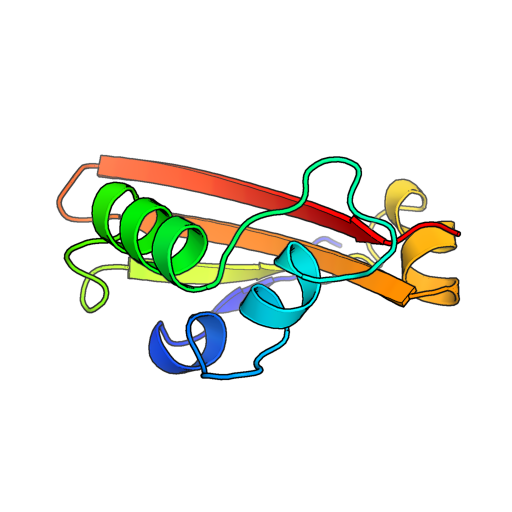4.19 73 ALA A C 1
ATOM 625 O O . ALA A 1 73 ? 1.748 -3.867 -9.494 1.00 94.19 73 ALA A O 1
ATOM 626 N N . TYR A 1 74 ? 1.335 -1.716 -8.947 1.00 95.44 74 TYR A N 1
ATOM 627 C CA . TYR A 1 74 ? 0.752 -2.000 -7.640 1.00 95.44 74 TYR A CA 1
ATOM 628 C C . TYR A 1 74 ? -0.632 -1.384 -7.505 1.00 95.44 74 TYR A C 1
ATOM 630 O O . TYR A 1 74 ? -0.879 -0.264 -7.963 1.00 95.44 74 TYR A O 1
ATOM 638 N N . LEU A 1 75 ? -1.529 -2.115 -6.850 1.00 96.56 75 LEU A N 1
ATOM 639 C CA . LEU A 1 75 ? -2.884 -1.670 -6.578 1.00 96.56 75 LEU A CA 1
ATOM 640 C C . LEU A 1 75 ? -3.301 -2.135 -5.185 1.00 96.56 75 LEU A C 1
ATOM 642 O O . LEU A 1 75 ? -3.351 -3.330 -4.907 1.00 96.56 75 LEU A O 1
ATOM 646 N N . TRP A 1 76 ? -3.647 -1.176 -4.333 1.00 97.88 76 TRP A N 1
ATOM 647 C CA . TRP A 1 76 ? -4.170 -1.434 -2.999 1.00 97.88 76 TRP A CA 1
ATOM 648 C C . TRP A 1 76 ? -5.513 -0.747 -2.809 1.00 97.88 76 TRP A C 1
ATOM 650 O O . TRP A 1 76 ? -5.709 0.396 -3.229 1.00 97.88 76 TRP A O 1
ATOM 660 N N . SER A 1 77 ? -6.421 -1.419 -2.113 1.00 97.94 77 SER A N 1
ATOM 661 C CA . SER A 1 77 ? -7.593 -0.780 -1.519 1.00 97.94 77 SER A CA 1
ATOM 662 C C . SER A 1 77 ? -7.508 -0.865 -0.007 1.00 97.94 77 SER A C 1
ATOM 664 O O . SER A 1 77 ? -7.254 -1.935 0.540 1.00 97.94 77 SER A O 1
ATOM 666 N N . ILE A 1 78 ? -7.746 0.257 0.657 1.00 98.44 78 ILE A N 1
ATOM 667 C CA . ILE A 1 78 ? -7.633 0.406 2.102 1.00 98.44 78 ILE A CA 1
ATOM 668 C C . ILE A 1 78 ? -8.964 0.943 2.608 1.00 98.44 78 ILE A C 1
ATOM 670 O O . ILE A 1 78 ? -9.379 2.043 2.237 1.00 98.44 78 ILE A O 1
ATOM 674 N N . TYR A 1 79 ? -9.626 0.175 3.461 1.00 98.00 79 TYR A N 1
ATOM 675 C CA . TYR A 1 79 ? -10.832 0.600 4.148 1.00 98.00 79 TYR A CA 1
ATOM 676 C C . TYR A 1 79 ? -10.522 0.906 5.612 1.00 98.00 79 TYR A C 1
ATOM 678 O O . TYR A 1 79 ? -10.082 0.042 6.366 1.00 98.00 79 TYR A O 1
ATOM 686 N N . ASP A 1 80 ? -10.756 2.156 5.996 1.00 97.06 80 ASP A N 1
ATOM 687 C CA . ASP A 1 80 ? -10.670 2.650 7.366 1.00 97.06 80 ASP A CA 1
ATOM 688 C C . ASP A 1 80 ? -12.052 2.523 8.014 1.00 97.06 80 ASP A C 1
ATOM 690 O O . ASP A 1 80 ? -12.948 3.346 7.782 1.00 97.06 80 ASP A O 1
ATOM 694 N N . GLU A 1 81 ? -12.243 1.453 8.793 1.00 95.00 81 GLU A N 1
ATOM 695 C CA . GLU A 1 81 ? -13.550 1.099 9.356 1.00 95.00 81 GLU A CA 1
ATOM 696 C C . GLU A 1 81 ? -14.060 2.139 10.352 1.00 95.00 81 GLU A C 1
ATOM 698 O O . GLU A 1 81 ? -15.273 2.358 10.452 1.00 95.00 81 GLU A O 1
ATOM 703 N N . LYS A 1 82 ? -13.143 2.792 11.073 1.00 94.38 82 LYS A N 1
ATOM 704 C CA . LYS A 1 82 ? -13.465 3.790 12.094 1.00 94.38 82 LYS A CA 1
ATOM 705 C C . LYS A 1 82 ? -13.936 5.091 11.457 1.00 94.38 82 LYS A C 1
ATOM 707 O O . LYS A 1 82 ? -14.915 5.679 11.909 1.00 94.38 82 LYS A O 1
ATOM 712 N N . ARG A 1 83 ? -13.272 5.525 10.381 1.00 94.56 83 ARG A N 1
ATOM 713 C CA . ARG A 1 83 ? -13.588 6.785 9.684 1.00 94.56 83 ARG A CA 1
ATOM 714 C C . ARG A 1 83 ? -14.548 6.627 8.513 1.00 94.56 83 ARG A C 1
ATOM 716 O O . ARG A 1 83 ? -14.883 7.625 7.883 1.00 94.56 83 ARG A O 1
ATOM 723 N N . LYS A 1 84 ? -14.964 5.393 8.207 1.00 95.06 84 LYS A N 1
ATOM 724 C CA . LYS A 1 84 ? -15.827 5.054 7.064 1.00 95.06 84 LYS A CA 1
ATOM 725 C C . LYS A 1 84 ? -15.273 5.596 5.746 1.00 95.06 84 LYS A C 1
ATOM 727 O O . LYS A 1 84 ? -16.013 6.108 4.911 1.00 95.06 84 LYS A O 1
ATOM 732 N N . ARG A 1 85 ? -13.957 5.477 5.557 1.00 96.12 85 ARG A N 1
ATOM 733 C CA . ARG A 1 85 ? -13.259 5.999 4.378 1.00 96.12 85 ARG A CA 1
ATOM 734 C C . ARG A 1 85 ? -12.616 4.869 3.595 1.00 96.12 85 ARG A C 1
ATOM 736 O O . ARG A 1 85 ? -11.915 4.035 4.158 1.00 96.12 85 ARG A O 1
ATOM 743 N N . PHE A 1 86 ? -12.830 4.892 2.287 1.00 97.25 86 PHE A N 1
ATOM 744 C CA . PHE A 1 86 ? -12.231 3.959 1.348 1.00 97.25 86 PHE A CA 1
ATOM 745 C C . PHE A 1 86 ? -11.203 4.690 0.486 1.00 97.25 86 PHE A C 1
ATOM 747 O O . PHE A 1 86 ? -11.528 5.689 -0.157 1.00 97.25 86 PHE A O 1
ATOM 754 N N . THR A 1 87 ? -9.968 4.201 0.487 1.00 97.81 87 THR A N 1
ATOM 755 C CA . THR A 1 87 ? -8.859 4.756 -0.290 1.00 97.81 87 THR A CA 1
ATOM 756 C C . THR A 1 87 ? -8.380 3.707 -1.280 1.00 97.81 87 THR A C 1
ATOM 758 O O . THR A 1 87 ? -8.113 2.571 -0.897 1.00 97.81 87 THR A O 1
ATOM 761 N N . VAL A 1 88 ? -8.223 4.095 -2.542 1.00 97.56 88 VAL A N 1
ATOM 762 C CA . VAL A 1 88 ? -7.591 3.262 -3.571 1.00 97.56 88 VAL A CA 1
ATOM 763 C C . VAL A 1 88 ? -6.272 3.905 -3.959 1.00 97.56 88 VAL A C 1
ATOM 765 O O . VAL A 1 88 ? -6.227 5.095 -4.264 1.00 97.56 88 VAL A O 1
ATOM 768 N N . ILE A 1 89 ? -5.201 3.118 -3.942 1.00 95.94 89 ILE A N 1
ATOM 769 C CA . ILE A 1 89 ? -3.857 3.550 -4.317 1.00 95.94 89 ILE A CA 1
ATOM 770 C C . ILE A 1 89 ? -3.423 2.693 -5.495 1.00 95.94 89 ILE A C 1
ATOM 772 O O . ILE A 1 89 ? -3.280 1.482 -5.362 1.00 95.94 89 ILE A O 1
ATOM 776 N N . SER A 1 90 ? -3.215 3.329 -6.644 1.00 94.44 90 SER A N 1
ATOM 777 C CA . SER A 1 90 ? -2.700 2.682 -7.847 1.00 94.44 90 SER A CA 1
ATOM 778 C C . SER A 1 90 ? -1.374 3.326 -8.206 1.00 94.44 90 SER A C 1
ATOM 780 O O . SER A 1 90 ? -1.319 4.542 -8.389 1.00 94.44 90 SER A O 1
ATOM 782 N N . VAL A 1 91 ? -0.325 2.520 -8.343 1.00 92.88 91 VAL A N 1
ATOM 783 C CA . VAL A 1 91 ? 1.003 2.999 -8.731 1.00 92.88 91 VAL A CA 1
ATOM 784 C C . VAL A 1 91 ? 1.488 2.262 -9.971 1.00 92.88 91 VAL A C 1
ATOM 786 O O . VAL A 1 91 ? 1.439 1.035 -10.042 1.00 92.88 91 VAL A O 1
ATOM 789 N N . PHE A 1 92 ? 1.964 3.039 -10.942 1.00 91.06 92 PHE A N 1
ATOM 790 C CA . PHE A 1 92 ? 2.567 2.564 -12.181 1.00 91.06 92 PHE A CA 1
ATOM 791 C C . PHE A 1 92 ? 3.983 3.120 -12.240 1.00 91.06 92 PHE A C 1
ATOM 793 O O . PHE A 1 92 ? 4.160 4.328 -12.398 1.00 91.06 92 PHE A O 1
ATOM 800 N N . LEU A 1 93 ? 4.981 2.259 -12.089 1.00 90.12 93 LEU A N 1
ATOM 801 C CA . LEU A 1 93 ? 6.372 2.655 -12.243 1.00 90.12 93 LEU A CA 1
ATOM 802 C C . LEU A 1 93 ? 6.766 2.420 -13.704 1.00 90.12 93 LEU A C 1
ATOM 804 O O . LEU A 1 93 ? 6.908 1.280 -14.148 1.00 90.12 93 LEU A O 1
ATOM 808 N N . ASN A 1 94 ? 6.868 3.508 -14.466 1.00 80.88 94 ASN A N 1
ATOM 809 C CA . ASN A 1 94 ? 7.234 3.487 -15.881 1.00 80.88 94 ASN A CA 1
ATOM 810 C C . ASN A 1 94 ? 8.633 4.088 -16.067 1.00 80.88 94 ASN A C 1
ATOM 812 O O . ASN A 1 94 ? 8.941 5.037 -15.352 1.00 80.88 94 ASN A O 1
ATOM 816 N N . PRO A 1 95 ? 9.439 3.582 -17.016 1.00 69.50 95 PRO A N 1
ATOM 817 C CA . PRO A 1 95 ? 10.652 4.261 -17.469 1.00 69.50 95 PRO A CA 1
ATOM 818 C C . PRO A 1 95 ? 10.356 5.625 -18.090 1.00 69.50 95 PRO A C 1
ATOM 820 O O . PRO A 1 95 ? 9.261 5.772 -18.691 1.00 69.50 95 PRO A O 1
#

pLDDT: mean 93.66, std 4.49, range [69.5, 98.5]

Foldseek 3Di:
DKDKDWDALCQCPPDVHPNVCLQCPPQDPDHDDPVRVVVVCCVVCVPRRQKTKIKIDPVVDPVQVQQVVPVDWTWMWIARPVVRDIDIDTGRRHD

Organism: Enterococcus mundtii (NCBI:txid53346)

Radius of gyration: 13.62 Å; chains: 1; bounding box: 29×27×33 Å

Sequence (95 aa):
MMKAEEIKPDSLFKNRGAYEKTFFHETQTTTVSKEQFLVLNQRFFPEREHLKIYEWDTSFSNRFNRARDCYGAYLWSIYDEKRKRFTVISVFLNP

Secondary structure (DSSP, 8-state):
---EEEE-HHHHT-TT-HHHHHHT-TT-SS---HHHHHHHHHHH-S-GGGEEEEEEPSTT-GGGHHHHHTTEEEEEEEEETTTTEEEEEEEEE--